Protein AF-A0AAD6F318-F1 (afdb_monomer)

Foldseek 3Di:
DDDPDPDDDDDDDDDDDDDDDDDDDDDDDDDDDDPPPDDPDPPPDPLAAEPVVVVVLVVQQVDDPPPDPVVQQQRWQKWKWDQDPVSNYIDTDPPLTDGPNCDPPPDVDPVVSNVVSDDPPGKMWMWGFDWDDDPVDIDTDIDIDID

Radius of gyration: 21.7 Å; Cα contacts (8 Å, |Δi|>4): 151; chains: 1; bounding box: 44×59×43 Å

pLDDT: mean 70.36, std 22.61, range [25.66, 92.25]

Secondary structure (DSSP, 8-state):
------PPP--------PPPP---------------------S-----EEPHHHHHHHHHHHS---S-HHHHHTSEEEEEEEE-TTSSEEEEEEEEEEESTTBTTTBS-HHHHHHHHS-TTS--EEEEEEEEE-SS-EEEEEEEEE-

Mean predicted aligned error: 15.34 Å

Structure (mmCIF, N/CA/C/O backbone):
data_AF-A0AAD6F318-F1
#
_entry.id   AF-A0AAD6F318-F1
#
loop_
_atom_site.group_PDB
_atom_site.id
_atom_site.type_symbol
_atom_site.label_atom_id
_atom_site.label_alt_id
_atom_site.label_comp_id
_atom_site.label_asym_id
_atom_site.label_entity_id
_atom_site.label_seq_id
_atom_site.pdbx_PDB_ins_code
_atom_site.Cartn_x
_atom_site.Cartn_y
_atom_site.Cartn_z
_atom_site.occupancy
_atom_site.B_iso_or_equiv
_atom_site.auth_seq_id
_atom_site.auth_comp_id
_atom_site.auth_asym_id
_atom_site.auth_atom_id
_atom_site.pdbx_PDB_model_num
ATOM 1 N N . MET A 1 1 ? -4.808 10.543 -10.021 1.00 33.78 1 MET A N 1
ATOM 2 C CA . MET A 1 1 ? -4.736 9.080 -9.819 1.00 33.78 1 MET A CA 1
ATOM 3 C C . MET A 1 1 ? -5.337 8.398 -11.034 1.00 33.78 1 MET A C 1
ATOM 5 O O . MET A 1 1 ? -6.471 8.712 -11.378 1.00 33.78 1 MET A O 1
ATOM 9 N N . LYS A 1 2 ? -4.576 7.542 -11.722 1.00 25.66 2 LYS A N 1
ATOM 10 C CA . LYS A 1 2 ? -5.062 6.789 -12.883 1.00 25.66 2 LYS A CA 1
ATOM 11 C C . LYS A 1 2 ? -5.666 5.488 -12.356 1.00 25.66 2 LYS A C 1
ATOM 13 O O . LYS A 1 2 ? -4.952 4.645 -11.832 1.00 25.66 2 LYS A O 1
ATOM 18 N N . TRP A 1 3 ? -6.986 5.386 -12.414 1.00 28.19 3 TRP A N 1
ATOM 19 C CA . TRP A 1 3 ? -7.721 4.187 -12.030 1.00 28.19 3 TRP A CA 1
ATOM 20 C C . TRP A 1 3 ? -7.566 3.172 -13.161 1.00 28.19 3 TRP A C 1
ATOM 22 O O . TRP A 1 3 ? -8.153 3.352 -14.226 1.00 28.19 3 TRP A O 1
ATOM 32 N N . ILE A 1 4 ? -6.747 2.138 -12.971 1.00 35.62 4 ILE A N 1
ATOM 33 C CA . ILE A 1 4 ? -6.698 1.020 -13.917 1.00 35.62 4 ILE A CA 1
ATOM 34 C C . ILE A 1 4 ? -7.811 0.063 -13.505 1.00 35.62 4 ILE A C 1
ATOM 36 O O . ILE A 1 4 ? -7.662 -0.758 -12.607 1.00 35.62 4 ILE A O 1
ATOM 40 N N . ARG A 1 5 ? -8.974 0.234 -14.133 1.00 35.16 5 ARG A N 1
ATOM 41 C CA . ARG A 1 5 ? -10.095 -0.695 -14.032 1.00 35.16 5 ARG A CA 1
ATOM 42 C C . ARG A 1 5 ? -9.899 -1.748 -15.120 1.00 35.16 5 ARG A C 1
ATOM 44 O O . ARG A 1 5 ? -10.095 -1.439 -16.291 1.00 35.16 5 ARG A O 1
ATOM 51 N N . PHE A 1 6 ? -9.535 -2.978 -14.762 1.00 34.78 6 PHE A N 1
ATOM 52 C CA . PHE A 1 6 ? -9.721 -4.117 -15.666 1.00 34.78 6 PHE A CA 1
ATOM 53 C C . PHE A 1 6 ? -11.214 -4.458 -15.689 1.00 34.78 6 PHE A C 1
ATOM 55 O O . PHE A 1 6 ? -11.694 -5.330 -14.974 1.00 34.78 6 PHE A O 1
ATOM 62 N N . SER A 1 7 ? -11.985 -3.689 -16.456 1.00 43.50 7 SER A N 1
ATOM 63 C CA . SER A 1 7 ? -13.355 -4.048 -16.812 1.00 43.50 7 SER A CA 1
ATOM 64 C C . SER A 1 7 ? -13.318 -4.835 -18.113 1.00 43.50 7 SER A C 1
ATOM 66 O O . SER A 1 7 ? -12.874 -4.308 -19.133 1.00 43.50 7 SER A O 1
ATOM 68 N N . GLY A 1 8 ? -13.795 -6.080 -18.075 1.00 39.69 8 GLY A N 1
ATOM 69 C CA . GLY A 1 8 ? -14.110 -6.846 -19.275 1.00 39.69 8 GLY A CA 1
ATOM 70 C C . GLY A 1 8 ? -14.971 -6.034 -20.250 1.00 39.69 8 GLY A C 1
ATOM 71 O O . GLY A 1 8 ? -15.820 -5.237 -19.847 1.00 39.69 8 GLY A O 1
ATOM 72 N N . CYS A 1 9 ? -14.695 -6.215 -21.540 1.00 34.72 9 CYS A N 1
ATOM 73 C CA . CYS A 1 9 ? -15.376 -5.571 -22.657 1.00 34.72 9 CYS A CA 1
ATOM 74 C C . CYS A 1 9 ? -16.860 -5.943 -22.724 1.00 34.72 9 CYS A C 1
ATOM 76 O O . CYS A 1 9 ? -17.159 -7.127 -22.796 1.00 34.72 9 CYS A O 1
ATOM 78 N N . TRP A 1 10 ? -17.741 -4.946 -22.859 1.00 33.75 10 TRP A N 1
ATOM 79 C CA . TRP A 1 10 ? -18.949 -5.005 -23.699 1.00 33.75 10 TRP A CA 1
ATOM 80 C C . TRP A 1 10 ? -19.240 -3.593 -24.254 1.00 33.75 10 TRP A C 1
ATOM 82 O O . TRP A 1 10 ? -19.205 -2.634 -23.480 1.00 33.75 10 TRP A O 1
ATOM 92 N N . PRO A 1 11 ? -19.503 -3.421 -25.565 1.00 37.41 11 PRO A N 1
ATOM 93 C CA . PRO A 1 11 ? -19.739 -2.113 -26.177 1.00 37.41 11 PRO A CA 1
ATOM 94 C C . PRO A 1 11 ? -21.235 -1.787 -26.243 1.00 37.41 11 PRO A C 1
ATOM 96 O O . PRO A 1 11 ? -22.032 -2.691 -26.480 1.00 37.41 11 PRO A O 1
ATOM 99 N N . ARG A 1 12 ? -21.611 -0.500 -26.163 1.00 36.25 12 ARG A N 1
ATOM 100 C CA . ARG A 1 12 ? -22.805 0.043 -26.845 1.00 36.25 12 ARG A CA 1
ATOM 101 C C . ARG A 1 12 ? -22.651 1.533 -27.208 1.00 36.25 12 ARG A C 1
ATOM 103 O O . ARG A 1 12 ? -21.829 2.212 -26.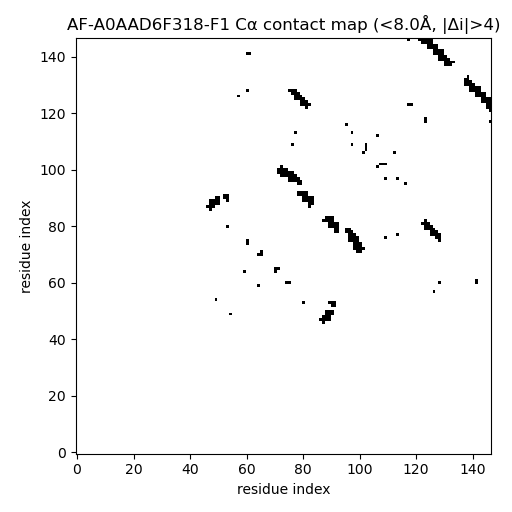598 1.00 36.25 12 ARG A O 1
ATOM 110 N N . PRO A 1 13 ? -23.375 1.997 -28.246 1.00 35.75 13 PRO A N 1
ATOM 111 C CA . PRO A 1 13 ? -22.901 3.007 -29.188 1.00 35.75 13 PRO A CA 1
ATOM 112 C C . PRO A 1 13 ? -23.610 4.364 -29.073 1.00 35.75 13 PRO A C 1
ATOM 114 O O . PRO A 1 13 ? -24.750 4.436 -28.627 1.00 35.75 13 PRO A O 1
ATOM 117 N N . GLY A 1 14 ? -22.952 5.390 -29.622 1.00 45.62 14 GLY A N 1
ATOM 118 C CA . GLY A 1 14 ? -23.589 6.616 -30.103 1.00 45.62 14 GLY A CA 1
ATOM 119 C C . GLY A 1 14 ? -23.707 7.732 -29.073 1.00 45.62 14 GLY A C 1
ATOM 120 O O . GLY A 1 14 ? -24.697 7.798 -28.364 1.00 45.62 14 GLY A O 1
ATOM 121 N N . ASP A 1 15 ? -22.749 8.660 -29.074 1.00 35.03 15 ASP A N 1
ATOM 122 C CA . ASP A 1 15 ? -23.136 10.064 -29.209 1.00 35.03 15 ASP A CA 1
ATOM 123 C C . ASP A 1 15 ? -21.978 10.930 -29.721 1.00 35.03 15 ASP A C 1
ATOM 125 O O . ASP A 1 15 ? -20.832 10.836 -29.277 1.00 35.03 15 ASP A O 1
ATOM 129 N N . THR A 1 16 ? -22.306 11.754 -30.705 1.00 47.66 16 THR A N 1
ATOM 130 C CA . THR A 1 16 ? -21.422 12.627 -31.477 1.00 47.66 16 THR A CA 1
ATOM 131 C C . THR A 1 16 ? -21.847 14.062 -31.214 1.00 47.66 16 THR A C 1
ATOM 133 O O . THR A 1 16 ? -22.863 14.490 -31.750 1.00 47.66 16 THR A O 1
ATOM 136 N N . SER A 1 17 ? -21.073 14.844 -30.457 1.00 35.59 17 SER A N 1
ATOM 137 C CA . SER A 1 17 ? -21.020 16.303 -30.651 1.00 35.59 17 SER A CA 1
ATOM 138 C C . SER A 1 17 ? -19.919 16.985 -29.834 1.00 35.59 17 SER A C 1
ATOM 140 O O . SER A 1 17 ? -19.625 16.645 -28.693 1.00 35.59 17 SER A O 1
ATOM 142 N N . HIS A 1 18 ? -19.278 17.945 -30.501 1.00 39.38 18 HIS A N 1
ATOM 143 C CA . HIS A 1 18 ? -18.132 18.742 -30.069 1.00 39.38 18 HIS A CA 1
ATOM 144 C C . HIS A 1 18 ? -18.474 19.753 -28.956 1.00 39.38 18 HIS A C 1
ATOM 146 O O . HIS A 1 18 ? -19.584 20.288 -28.935 1.00 39.38 18 HIS A O 1
ATOM 152 N N . PRO A 1 19 ? -17.500 20.138 -28.109 1.00 33.84 19 PRO A N 1
ATOM 153 C CA . PRO A 1 19 ? -17.687 21.190 -27.118 1.00 33.84 19 PRO A CA 1
ATOM 154 C C . PRO A 1 19 ? -17.530 22.583 -27.755 1.00 33.84 19 PRO A C 1
ATOM 156 O O . PRO A 1 19 ? -16.507 22.886 -28.370 1.00 33.84 19 PRO A O 1
ATOM 159 N N . ARG A 1 20 ? -18.518 23.470 -27.578 1.00 34.84 20 ARG A N 1
ATOM 160 C CA . ARG A 1 20 ? -18.335 24.913 -27.810 1.00 34.84 20 ARG A CA 1
ATOM 161 C C . ARG A 1 20 ? -17.795 25.571 -26.546 1.00 34.84 20 ARG A C 1
ATOM 163 O O . ARG A 1 20 ? -18.471 25.629 -25.524 1.00 34.84 20 ARG A O 1
ATOM 170 N N . CYS A 1 21 ? -16.593 26.122 -26.664 1.00 30.80 21 CYS A N 1
ATOM 171 C CA . CYS A 1 21 ? -16.070 27.149 -25.776 1.00 30.80 21 CYS A CA 1
ATOM 172 C C . CYS A 1 21 ? -16.968 28.394 -25.827 1.00 30.80 21 CYS A C 1
ATOM 174 O O . CYS A 1 21 ? -17.304 28.865 -26.913 1.00 30.80 21 CYS A O 1
ATOM 176 N N . PHE A 1 22 ? -17.276 28.978 -24.670 1.00 31.53 22 PHE A N 1
ATOM 177 C CA . PHE A 1 22 ? -17.663 30.385 -24.589 1.00 31.53 22 PHE A CA 1
ATOM 178 C C . PHE A 1 22 ? -16.913 31.057 -23.437 1.00 31.53 22 PHE A C 1
ATOM 180 O O . PHE A 1 22 ? -17.119 30.748 -22.266 1.00 31.53 22 PHE A O 1
ATOM 187 N N . LEU A 1 23 ? -16.007 31.965 -23.806 1.00 30.95 23 LEU A N 1
ATOM 188 C CA . LEU A 1 23 ? -15.385 32.947 -22.925 1.00 30.95 23 LEU A CA 1
ATOM 189 C C . LEU A 1 23 ? -16.395 34.064 -22.627 1.00 30.95 23 LEU A C 1
ATOM 191 O O . LEU A 1 23 ? -16.987 34.616 -23.556 1.00 30.95 23 LEU A O 1
ATOM 195 N N . ARG A 1 24 ? -16.465 34.522 -21.373 1.00 31.78 24 ARG A N 1
ATOM 196 C CA . ARG A 1 24 ? -16.704 35.946 -21.099 1.00 31.78 24 ARG A CA 1
ATOM 197 C C . ARG A 1 24 ? -15.971 36.405 -19.835 1.00 31.78 24 ARG A C 1
ATOM 199 O O . ARG A 1 24 ? -16.170 35.876 -18.749 1.00 31.78 24 ARG A O 1
ATOM 206 N N . ALA A 1 25 ? -15.098 37.387 -20.043 1.00 30.39 25 ALA A N 1
ATOM 207 C CA . ALA A 1 25 ? -14.479 38.284 -19.060 1.00 30.39 25 ALA A CA 1
ATOM 208 C C . ALA A 1 25 ? -15.552 39.265 -18.498 1.00 30.39 25 ALA A C 1
ATOM 210 O O . ALA A 1 25 ? -16.593 39.399 -19.132 1.00 30.39 25 ALA A O 1
ATOM 211 N N . GLN A 1 26 ? -15.431 40.010 -17.386 1.00 31.19 26 GLN A N 1
ATOM 212 C CA . GLN A 1 26 ? -14.294 40.497 -16.587 1.00 31.19 26 GLN A CA 1
ATOM 213 C C . GLN A 1 26 ? -14.796 41.039 -15.205 1.00 31.19 26 GLN A C 1
ATOM 215 O O . GLN A 1 26 ? -15.896 41.570 -15.134 1.00 31.19 26 GLN A O 1
ATOM 220 N N . ARG A 1 27 ? -13.948 40.867 -14.166 1.00 35.25 27 ARG A N 1
ATOM 221 C CA . ARG A 1 27 ? -13.616 41.607 -12.897 1.00 35.25 27 ARG A CA 1
ATOM 222 C C . ARG A 1 27 ? -14.271 42.977 -12.522 1.00 35.25 27 ARG A C 1
ATOM 224 O O . ARG A 1 27 ? -14.792 43.622 -13.418 1.00 35.25 27 ARG A O 1
ATOM 231 N N . PRO A 1 28 ? -13.998 43.577 -11.320 1.00 49.16 28 PRO A N 1
ATOM 232 C CA . PRO A 1 28 ? -13.648 43.059 -9.966 1.00 49.16 28 PRO A CA 1
ATOM 233 C C . PRO A 1 28 ? -14.352 43.808 -8.781 1.00 49.16 28 PRO A C 1
ATOM 235 O O . PRO A 1 28 ? -14.925 44.866 -8.989 1.00 49.16 28 PRO A O 1
ATOM 238 N N . HIS A 1 29 ? -14.246 43.310 -7.534 1.00 32.19 29 HIS A N 1
ATOM 239 C CA . HIS A 1 29 ? -13.804 44.052 -6.319 1.00 32.19 29 HIS A CA 1
ATOM 240 C C . HIS A 1 29 ? -13.912 43.174 -5.046 1.00 32.19 29 HIS A C 1
ATOM 242 O O . HIS A 1 29 ? -14.944 42.564 -4.780 1.00 32.19 29 HIS A O 1
ATOM 248 N N . SER A 1 30 ? -12.815 43.099 -4.285 1.00 38.62 30 SER A N 1
ATOM 249 C CA . SER A 1 30 ? -12.658 42.467 -2.953 1.00 38.62 3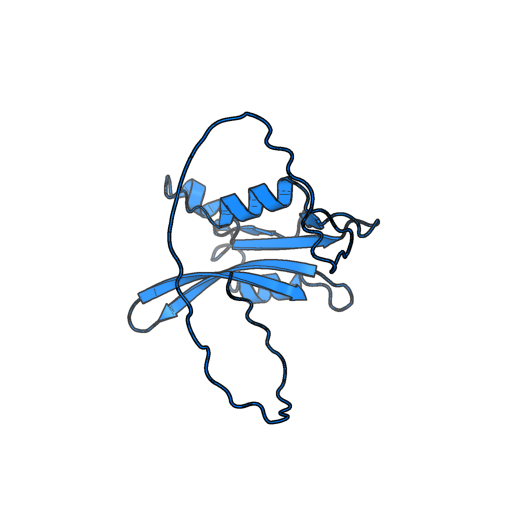0 SER A CA 1
ATOM 250 C C . SER A 1 30 ? -12.993 43.475 -1.826 1.00 38.62 30 SER A C 1
ATOM 252 O O . SER A 1 30 ? -13.261 44.628 -2.164 1.00 38.62 30 SER A O 1
ATOM 254 N N . PRO A 1 31 ? -12.815 43.184 -0.514 1.00 48.28 31 PRO A N 1
ATOM 255 C CA . PRO A 1 31 ? -12.649 41.911 0.208 1.00 48.28 31 PRO A CA 1
ATOM 256 C C . PRO A 1 31 ? -13.627 41.774 1.407 1.00 48.28 31 PRO A C 1
ATOM 258 O O . PRO A 1 31 ? -14.096 42.759 1.966 1.00 48.28 31 PRO A O 1
ATOM 261 N N . GLY A 1 32 ? -13.895 40.553 1.870 1.00 34.03 32 GLY A N 1
ATOM 262 C CA . GLY A 1 32 ? -14.705 40.347 3.074 1.00 34.03 32 GLY A CA 1
ATOM 263 C C . GLY A 1 32 ? -14.676 38.903 3.546 1.00 34.03 32 GLY A C 1
ATOM 264 O O . GLY A 1 32 ? -15.204 38.010 2.896 1.00 34.03 32 GLY A O 1
ATOM 265 N N . THR A 1 33 ? -13.985 38.701 4.653 1.00 43.72 33 THR A N 1
ATOM 266 C CA . THR A 1 33 ? -13.736 37.479 5.412 1.00 43.72 33 THR A CA 1
ATOM 267 C C . THR A 1 33 ? -15.002 36.659 5.685 1.00 43.72 33 THR A C 1
ATOM 269 O O . THR A 1 33 ? -15.832 37.109 6.455 1.00 43.72 33 THR A O 1
ATOM 272 N N . GLU A 1 34 ? -15.118 35.449 5.122 1.00 36.47 34 GLU A N 1
ATOM 273 C CA . GLU A 1 34 ? -15.685 34.257 5.786 1.00 36.47 34 GLU A CA 1
ATOM 274 C C . GLU A 1 34 ? -15.531 33.041 4.854 1.00 36.47 34 GLU A C 1
ATOM 276 O O . GLU A 1 34 ? -16.280 32.867 3.892 1.00 36.47 34 GLU A O 1
ATOM 281 N N . HIS A 1 35 ? -14.557 32.161 5.108 1.00 33.09 35 HIS A N 1
ATOM 282 C CA . HIS A 1 35 ? -14.515 30.854 4.444 1.00 33.09 35 HIS A CA 1
ATOM 283 C C . HIS A 1 35 ? -15.559 29.926 5.076 1.00 33.09 35 HIS A C 1
ATOM 285 O O . HIS A 1 35 ? -15.245 28.955 5.758 1.00 33.09 35 HIS A O 1
ATOM 291 N N . ARG A 1 36 ? -16.833 30.219 4.810 1.00 38.31 36 ARG A N 1
ATOM 292 C CA . ARG A 1 36 ? -17.941 29.287 4.994 1.00 38.31 36 ARG A CA 1
ATOM 293 C C . ARG A 1 36 ? -17.873 28.263 3.863 1.00 38.31 36 ARG A C 1
ATOM 295 O O . ARG A 1 36 ? -18.492 28.427 2.815 1.00 38.31 36 ARG A O 1
ATOM 302 N N . GLN A 1 37 ? -17.079 27.209 4.042 1.00 35.41 37 GLN A N 1
ATOM 303 C CA . GLN A 1 37 ? -17.079 26.068 3.123 1.00 35.41 37 GLN A CA 1
ATOM 304 C C . GLN A 1 37 ? -18.374 25.269 3.304 1.00 35.41 37 GLN A C 1
ATOM 306 O O . GLN A 1 37 ? -18.429 24.257 3.997 1.00 35.41 37 GLN A O 1
ATOM 311 N N . HIS A 1 38 ? -19.446 25.737 2.670 1.00 37.03 38 HIS A N 1
ATOM 312 C CA . HIS A 1 38 ? -20.644 24.940 2.472 1.00 37.03 38 HIS A CA 1
ATOM 313 C C . HIS A 1 38 ? -20.484 24.078 1.215 1.00 37.03 38 HIS A C 1
ATOM 315 O O . HIS A 1 38 ? -20.607 24.544 0.089 1.00 37.03 38 HIS A O 1
ATOM 321 N N . SER A 1 39 ? -20.220 22.793 1.463 1.00 48.81 39 SER A N 1
ATOM 322 C CA . SER A 1 39 ? -20.958 21.665 0.887 1.00 48.81 39 SER A CA 1
ATOM 323 C C . SER A 1 39 ? -21.235 21.715 -0.624 1.00 48.81 39 SER A C 1
ATOM 325 O O . SER A 1 39 ? -22.318 22.108 -1.060 1.00 48.81 39 SER A O 1
ATOM 327 N N . LEU A 1 40 ? -20.349 21.090 -1.400 1.00 44.78 40 LEU A N 1
ATOM 328 C CA . LEU A 1 40 ? -20.775 20.314 -2.565 1.00 44.78 40 LEU A CA 1
ATOM 329 C C . LEU A 1 40 ? -20.753 18.834 -2.166 1.00 44.78 40 LEU A C 1
ATOM 331 O O . LEU A 1 40 ? -19.714 18.176 -2.182 1.00 44.78 40 LEU A O 1
ATOM 335 N N . LYS A 1 41 ? -21.917 18.329 -1.733 1.00 48.66 41 LYS A N 1
ATOM 336 C CA . LYS A 1 41 ? -22.160 16.904 -1.478 1.00 48.66 41 LYS A CA 1
ATOM 337 C C . LYS A 1 41 ? -21.980 16.132 -2.785 1.00 48.66 41 LYS A C 1
ATOM 339 O O . LYS A 1 41 ? -22.883 16.100 -3.615 1.00 48.66 41 LYS A O 1
ATOM 344 N N . ILE A 1 42 ? -20.838 15.474 -2.950 1.00 54.00 42 ILE A N 1
ATOM 345 C CA . ILE A 1 42 ? -20.681 14.421 -3.955 1.00 54.00 42 ILE A CA 1
ATOM 346 C C . ILE A 1 42 ? -21.397 13.177 -3.410 1.00 54.00 42 ILE A C 1
ATOM 348 O O . ILE A 1 42 ? -20.892 12.486 -2.527 1.00 54.00 42 ILE A O 1
ATOM 352 N N . THR A 1 43 ? -22.604 12.890 -3.899 1.00 47.62 43 THR A N 1
ATOM 353 C CA . THR A 1 43 ? -23.386 11.703 -3.522 1.00 47.62 43 THR A CA 1
ATOM 354 C C . THR A 1 43 ? -22.915 10.454 -4.274 1.00 47.62 43 THR A C 1
ATOM 356 O O . THR A 1 43 ? -23.566 9.941 -5.175 1.00 47.62 43 THR A O 1
ATOM 359 N N . ARG A 1 44 ? -21.786 9.904 -3.819 1.00 54.47 44 ARG A N 1
ATOM 360 C CA . ARG A 1 44 ? -21.594 8.452 -3.649 1.00 54.47 44 ARG A CA 1
ATOM 361 C C . ARG A 1 44 ? -21.012 8.244 -2.255 1.00 54.47 44 ARG A C 1
ATOM 363 O O . ARG A 1 44 ? -19.833 7.961 -2.095 1.00 54.47 44 ARG A O 1
ATOM 370 N N . ALA A 1 45 ? -21.836 8.465 -1.235 1.00 50.00 45 ALA A N 1
ATOM 371 C CA . ALA A 1 45 ? -21.419 8.299 0.147 1.00 50.00 45 ALA A CA 1
ATOM 372 C C . ALA A 1 45 ? -21.548 6.823 0.546 1.00 50.00 45 ALA A C 1
ATOM 374 O O . ALA A 1 45 ? -22.496 6.435 1.222 1.00 50.00 45 ALA A O 1
ATOM 375 N N . SER A 1 46 ? -20.580 5.985 0.161 1.00 58.50 46 SER A N 1
ATOM 376 C CA . SER A 1 46 ? -20.198 4.928 1.098 1.00 58.50 46 SER A CA 1
ATOM 377 C C . SER A 1 46 ? -19.661 5.704 2.298 1.00 58.50 46 SER A C 1
ATOM 379 O O . SER A 1 46 ? -18.640 6.366 2.142 1.00 58.50 46 SER A O 1
ATOM 381 N N . GLY A 1 47 ? -20.397 5.784 3.409 1.00 72.69 47 GLY A N 1
ATOM 382 C CA . GLY A 1 47 ? -20.064 6.595 4.592 1.00 72.69 47 GLY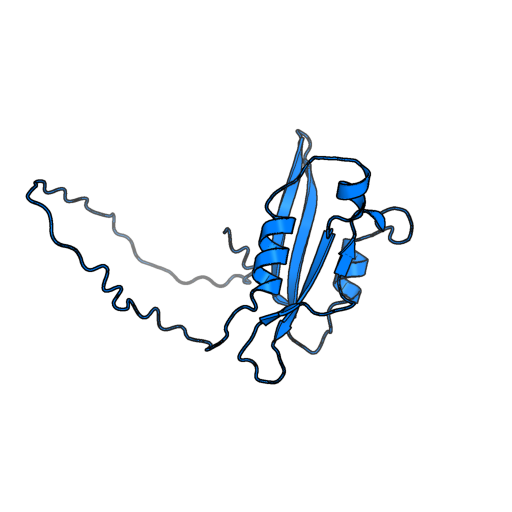 A CA 1
ATOM 383 C C . GLY A 1 47 ? -18.813 6.104 5.328 1.00 72.69 47 GLY A C 1
ATOM 384 O O . GLY A 1 47 ? -18.856 5.850 6.526 1.00 72.69 47 GLY A O 1
ATOM 385 N N . VAL A 1 48 ? -17.729 5.916 4.582 1.00 80.94 48 VAL A N 1
ATOM 386 C CA . VAL A 1 48 ? -16.478 5.294 4.969 1.00 80.94 48 VAL A CA 1
ATOM 387 C C . VAL A 1 48 ? -15.418 6.382 5.002 1.00 80.94 48 VAL A C 1
ATOM 389 O O . VAL A 1 48 ? -15.084 6.986 3.984 1.00 80.94 48 VAL A O 1
ATOM 392 N N . THR A 1 49 ? -14.909 6.652 6.191 1.00 87.50 49 THR A N 1
ATOM 393 C CA . THR A 1 49 ? -13.800 7.564 6.443 1.00 87.50 49 THR A CA 1
ATOM 394 C C . THR A 1 49 ? -12.478 6.812 6.296 1.00 87.50 49 THR A C 1
ATOM 396 O O . THR A 1 49 ? -12.388 5.621 6.573 1.00 87.50 49 THR A O 1
ATOM 399 N N . VAL A 1 50 ? -11.419 7.485 5.865 1.00 88.25 50 VAL A N 1
ATOM 400 C CA . VAL A 1 50 ? -10.074 6.897 5.857 1.00 88.25 50 VAL A CA 1
ATOM 401 C C . VAL A 1 50 ? -9.408 7.243 7.183 1.00 88.25 50 VAL A C 1
ATOM 403 O O . VAL A 1 50 ? -9.447 8.401 7.588 1.00 88.25 50 VAL A O 1
ATOM 406 N N . ASN A 1 51 ? -8.832 6.261 7.876 1.00 90.50 51 ASN A N 1
ATOM 407 C CA . ASN A 1 51 ? -8.052 6.534 9.079 1.00 90.50 51 ASN A CA 1
ATOM 408 C C . ASN A 1 51 ? -6.794 7.345 8.711 1.00 90.50 51 ASN A C 1
ATOM 410 O O . ASN A 1 51 ? -6.153 7.077 7.692 1.00 90.50 51 ASN A O 1
ATOM 414 N N . ASP A 1 52 ? -6.420 8.317 9.542 1.00 90.75 52 ASP A N 1
ATOM 415 C CA . ASP A 1 52 ? -5.227 9.146 9.350 1.00 90.75 52 ASP A CA 1
ATOM 416 C C . ASP A 1 52 ? -3.947 8.318 9.192 1.00 90.75 52 ASP A C 1
ATOM 418 O O . ASP A 1 52 ? -3.031 8.717 8.473 1.00 90.75 52 ASP A O 1
ATOM 422 N N . GLU A 1 53 ? -3.882 7.140 9.812 1.00 90.62 53 GLU A N 1
ATOM 423 C CA . GLU A 1 53 ? -2.764 6.216 9.645 1.00 90.62 53 GLU A CA 1
ATOM 424 C C . GLU A 1 53 ? -2.597 5.764 8.187 1.00 90.62 53 GLU A C 1
ATOM 426 O O . GLU A 1 53 ? -1.493 5.794 7.647 1.00 90.62 53 GLU A O 1
ATOM 431 N N . VAL A 1 54 ? -3.698 5.441 7.506 1.00 89.50 54 VAL A N 1
ATOM 432 C CA . VAL A 1 54 ? -3.692 5.055 6.088 1.00 89.50 54 VAL A CA 1
ATOM 433 C C . VAL A 1 54 ? -3.201 6.213 5.222 1.00 89.50 54 VAL A C 1
ATOM 435 O O . VAL A 1 54 ? -2.415 6.007 4.298 1.00 89.50 54 VAL A O 1
ATOM 438 N N . ILE A 1 55 ? -3.606 7.445 5.550 1.00 89.88 55 ILE A N 1
ATOM 439 C CA . ILE A 1 55 ? -3.152 8.660 4.856 1.00 89.88 55 ILE A CA 1
ATOM 440 C C . ILE A 1 55 ? -1.645 8.857 5.049 1.00 89.88 55 ILE A C 1
ATOM 442 O O . ILE A 1 55 ? -0.934 9.162 4.089 1.00 89.88 55 ILE A O 1
ATOM 446 N N . ARG A 1 56 ? -1.139 8.658 6.273 1.00 90.06 56 ARG A N 1
ATOM 447 C CA . ARG A 1 56 ? 0.298 8.725 6.575 1.00 90.06 56 ARG A CA 1
ATOM 448 C C . ARG A 1 56 ? 1.067 7.679 5.778 1.00 90.06 56 ARG A C 1
ATOM 450 O O . ARG A 1 56 ? 2.011 8.051 5.093 1.00 90.06 56 ARG A O 1
ATOM 457 N N . VAL A 1 57 ? 0.629 6.418 5.792 1.00 88.56 57 VAL A N 1
ATOM 458 C CA . VAL A 1 57 ? 1.260 5.329 5.028 1.00 88.56 57 VAL A CA 1
ATOM 459 C C . VAL A 1 57 ? 1.256 5.625 3.529 1.00 88.56 57 VAL A C 1
ATOM 461 O O . VAL A 1 57 ? 2.287 5.484 2.877 1.00 88.56 57 VAL A O 1
ATOM 464 N N . PHE A 1 58 ? 0.132 6.092 2.982 1.00 87.56 58 PHE A N 1
ATOM 465 C CA . PHE A 1 58 ? 0.038 6.466 1.572 1.00 87.56 58 PHE A CA 1
ATOM 466 C C . PHE A 1 58 ? 1.026 7.579 1.205 1.00 87.56 58 PHE A C 1
ATOM 468 O O . PHE A 1 58 ? 1.721 7.486 0.192 1.00 87.56 58 PHE A O 1
ATOM 475 N N . ASN A 1 59 ? 1.113 8.624 2.031 1.00 88.06 59 ASN A N 1
ATOM 476 C CA . ASN A 1 59 ? 2.044 9.723 1.802 1.00 88.06 59 ASN A CA 1
ATOM 477 C C . ASN A 1 59 ? 3.502 9.275 1.931 1.00 88.06 59 ASN A C 1
ATOM 479 O O . ASN A 1 59 ? 4.313 9.696 1.117 1.00 88.06 59 ASN A O 1
ATOM 483 N N . ASP A 1 60 ? 3.830 8.408 2.885 1.00 85.38 60 ASP A N 1
ATOM 484 C CA . ASP A 1 60 ? 5.195 7.908 3.079 1.00 85.38 60 ASP A CA 1
ATOM 485 C C . ASP A 1 60 ? 5.627 6.969 1.935 1.00 85.38 60 ASP A C 1
ATOM 487 O O . ASP A 1 60 ? 6.766 7.011 1.478 1.00 85.38 60 ASP A O 1
ATOM 491 N N . MET A 1 61 ? 4.698 6.180 1.378 1.00 85.88 61 MET A N 1
ATOM 492 C CA . MET A 1 61 ? 4.955 5.382 0.172 1.00 85.88 61 MET A CA 1
ATOM 493 C C . MET A 1 61 ? 5.123 6.254 -1.080 1.00 85.88 61 MET A C 1
ATOM 495 O O . MET A 1 61 ? 5.965 5.952 -1.931 1.00 85.88 61 MET A O 1
ATOM 499 N N . LYS A 1 62 ? 4.333 7.331 -1.195 1.00 81.69 62 LYS A N 1
ATOM 500 C CA . LYS A 1 62 ? 4.334 8.265 -2.335 1.00 81.69 62 LYS A CA 1
ATOM 501 C C . LYS A 1 62 ? 5.522 9.220 -2.332 1.00 81.69 62 LYS A C 1
ATOM 503 O O . LYS A 1 62 ? 6.074 9.509 -3.393 1.00 81.69 62 LYS A O 1
ATOM 508 N N . VAL A 1 63 ? 5.885 9.754 -1.173 1.00 74.56 63 VAL A N 1
ATOM 509 C CA . VAL A 1 63 ? 6.981 10.708 -1.013 1.00 74.56 63 VAL A CA 1
ATOM 510 C C . VAL A 1 63 ? 8.260 9.913 -0.800 1.00 74.56 63 VAL A C 1
ATOM 512 O O . VAL A 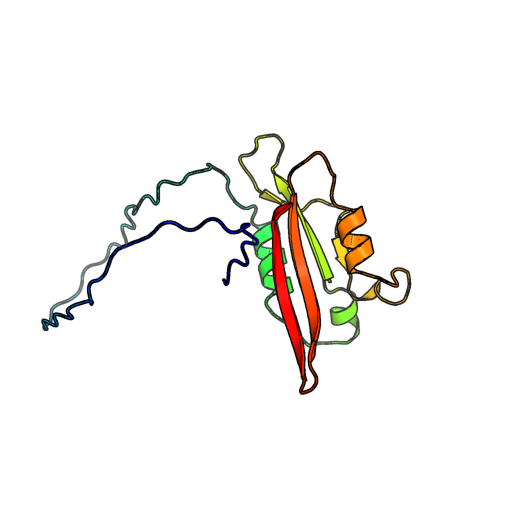1 63 ? 8.553 9.461 0.303 1.00 74.56 63 VAL A O 1
ATOM 515 N N . ARG A 1 64 ? 9.040 9.738 -1.871 1.00 66.38 64 ARG A N 1
ATOM 516 C CA . ARG A 1 64 ? 10.350 9.084 -1.784 1.00 66.38 64 ARG A CA 1
ATOM 517 C C . ARG A 1 64 ? 11.301 9.939 -0.934 1.00 66.38 64 ARG A C 1
ATOM 519 O O . ARG A 1 64 ? 11.842 10.925 -1.425 1.00 66.38 64 ARG A O 1
ATOM 526 N N . LYS A 1 65 ? 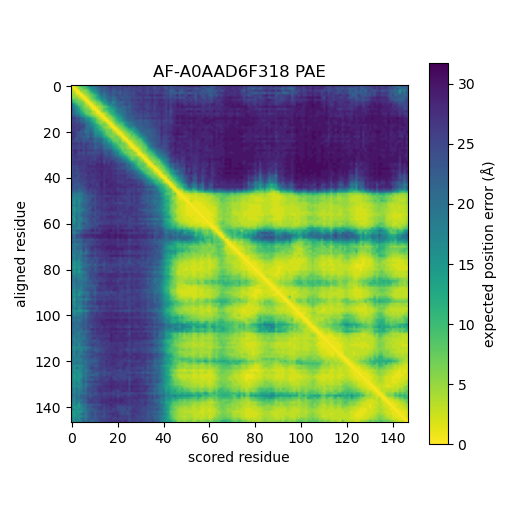11.521 9.559 0.329 1.00 63.09 65 LYS A N 1
ATOM 527 C CA . LYS A 1 65 ? 12.635 10.062 1.151 1.00 63.09 65 LYS A CA 1
ATOM 528 C C . LYS A 1 65 ? 13.883 9.24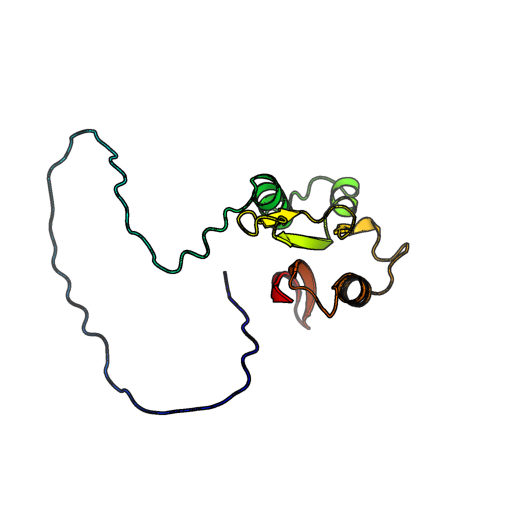2 0.833 1.00 63.09 65 LYS A C 1
ATOM 530 O O . LYS A 1 65 ? 14.090 8.162 1.373 1.00 63.09 65 LYS A O 1
ATOM 535 N N . SER A 1 66 ? 14.686 9.724 -0.105 1.00 53.41 66 SER A N 1
ATOM 536 C CA . SER A 1 66 ? 15.955 9.110 -0.501 1.00 53.41 66 SER A CA 1
ATOM 537 C C . SER A 1 66 ? 17.091 9.597 0.404 1.00 53.41 66 SER A C 1
ATOM 539 O O . SER A 1 66 ? 17.927 10.380 -0.043 1.00 53.41 66 SER A O 1
ATOM 541 N N . SER A 1 67 ? 17.089 9.204 1.680 1.00 53.44 67 SER A N 1
ATOM 542 C CA . SER A 1 67 ? 18.045 9.760 2.654 1.00 53.44 67 SER A CA 1
ATOM 543 C C . SER A 1 67 ? 19.113 8.767 3.128 1.00 53.44 67 SER A C 1
ATOM 545 O O . SER A 1 67 ? 20.213 9.201 3.454 1.00 53.44 67 SER A O 1
ATOM 547 N N . SER A 1 68 ? 18.867 7.449 3.110 1.00 68.31 68 SER A N 1
ATOM 548 C CA . SER A 1 68 ? 19.890 6.440 3.434 1.00 68.31 68 SER A CA 1
ATOM 549 C C . SER A 1 68 ? 19.504 5.025 2.964 1.00 68.31 68 SER A C 1
ATOM 551 O O . SER A 1 68 ? 18.323 4.721 2.794 1.00 68.31 68 SER A O 1
ATOM 553 N N . THR A 1 69 ? 20.485 4.131 2.773 1.00 70.56 69 THR A N 1
ATOM 554 C CA . THR A 1 69 ? 20.2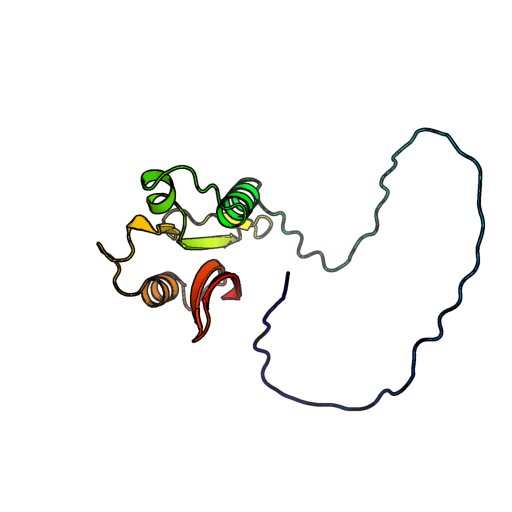57 2.712 2.411 1.00 70.56 69 THR A CA 1
ATOM 555 C C . THR A 1 69 ? 19.401 1.977 3.450 1.00 70.56 69 THR A C 1
ATOM 557 O O . THR A 1 69 ? 18.652 1.062 3.110 1.00 70.56 69 THR A O 1
ATOM 560 N N . GLU A 1 70 ? 19.475 2.390 4.716 1.00 73.69 70 GLU A N 1
ATOM 561 C CA . GLU A 1 70 ? 18.716 1.787 5.815 1.00 73.69 70 GLU A CA 1
ATOM 562 C C . GLU A 1 70 ? 17.233 2.175 5.767 1.00 73.69 70 GLU A C 1
ATOM 564 O O . GLU A 1 70 ? 16.362 1.339 6.014 1.00 73.69 70 GLU A O 1
ATOM 569 N N . ASP A 1 71 ? 16.935 3.414 5.367 1.00 76.00 71 ASP A N 1
ATOM 570 C CA . ASP A 1 71 ? 15.562 3.890 5.165 1.00 76.00 71 ASP A CA 1
ATOM 571 C C . ASP A 1 71 ? 14.889 3.199 3.972 1.00 76.00 71 ASP A C 1
ATOM 573 O O . ASP A 1 71 ? 13.694 2.903 4.012 1.00 76.00 71 ASP A O 1
ATOM 577 N N . VAL A 1 72 ? 15.657 2.881 2.922 1.00 75.75 72 VAL A N 1
ATOM 578 C CA . VAL A 1 72 ? 15.139 2.159 1.750 1.00 75.75 72 VAL A CA 1
ATOM 579 C C . VAL A 1 72 ? 14.670 0.758 2.137 1.00 75.75 72 VAL A C 1
ATOM 581 O O . VAL A 1 72 ? 13.602 0.340 1.698 1.00 75.75 72 VAL A O 1
ATOM 584 N N . LYS A 1 73 ? 15.411 0.050 2.999 1.00 78.69 73 LYS A N 1
ATOM 585 C CA . LYS A 1 73 ? 15.018 -1.289 3.471 1.00 78.69 73 LYS A CA 1
ATOM 586 C C . LYS A 1 73 ? 13.747 -1.259 4.324 1.00 78.69 73 LYS A C 1
ATOM 588 O O . LYS A 1 73 ? 12.913 -2.151 4.207 1.00 78.69 73 LYS A O 1
ATOM 593 N N . LYS A 1 74 ? 13.564 -0.208 5.132 1.00 81.44 74 LYS A N 1
ATOM 594 C CA . LYS A 1 74 ? 12.362 0.001 5.963 1.00 81.44 74 LYS A CA 1
ATOM 595 C C . LYS A 1 74 ? 11.146 0.479 5.167 1.00 81.44 74 LYS A C 1
ATOM 597 O O . LYS A 1 74 ? 10.048 0.579 5.717 1.00 81.44 74 LYS A O 1
ATOM 602 N N . ARG A 1 75 ? 11.312 0.787 3.878 1.00 83.25 75 ARG A N 1
ATOM 603 C CA . ARG A 1 75 ? 10.217 1.235 3.021 1.00 83.25 75 ARG A CA 1
ATOM 604 C C . ARG A 1 75 ? 9.227 0.097 2.798 1.00 83.25 75 ARG A C 1
ATOM 606 O O . ARG A 1 75 ? 9.608 -1.044 2.559 1.00 83.25 75 ARG A O 1
ATOM 613 N N . LYS A 1 76 ? 7.936 0.417 2.844 1.00 88.12 76 LYS A N 1
ATOM 614 C CA . LYS A 1 76 ? 6.865 -0.544 2.562 1.00 88.12 76 LYS A CA 1
ATOM 615 C C . LYS A 1 76 ? 6.794 -0.782 1.055 1.00 88.12 76 LYS A C 1
ATOM 617 O O . LYS A 1 76 ? 6.563 0.161 0.302 1.00 88.12 76 LYS A O 1
ATOM 622 N N . LYS A 1 77 ? 6.990 -2.029 0.623 1.00 89.19 77 LYS A N 1
ATOM 623 C CA . LYS A 1 77 ? 6.754 -2.464 -0.759 1.00 89.19 77 LYS A CA 1
ATOM 624 C C . LYS A 1 77 ? 5.267 -2.633 -1.018 1.00 89.19 77 LYS A C 1
ATOM 626 O O . LYS A 1 77 ? 4.759 -2.191 -2.045 1.00 89.19 77 LYS A O 1
ATOM 631 N N . ALA A 1 78 ? 4.584 -3.271 -0.078 1.00 90.19 78 ALA A N 1
ATOM 632 C CA . ALA A 1 78 ? 3.163 -3.527 -0.167 1.00 90.19 78 ALA A CA 1
ATOM 633 C C . ALA A 1 78 ? 2.505 -3.350 1.196 1.00 90.19 78 ALA A C 1
ATOM 635 O O . ALA A 1 78 ? 3.104 -3.651 2.228 1.00 90.19 78 ALA A O 1
ATOM 636 N N . VAL A 1 79 ? 1.267 -2.878 1.199 1.00 91.38 79 VAL A N 1
ATOM 637 C CA . VAL A 1 79 ? 0.453 -2.766 2.409 1.00 91.38 79 VAL A CA 1
ATOM 638 C C . VAL A 1 79 ? -0.997 -3.059 2.068 1.00 91.38 79 VAL A C 1
ATOM 640 O O . VAL A 1 79 ? -1.509 -2.592 1.047 1.00 91.38 79 VAL A O 1
ATOM 643 N N . LEU A 1 80 ? -1.643 -3.848 2.921 1.00 91.81 80 LEU A N 1
ATOM 644 C CA . LEU A 1 80 ? -3.069 -4.115 2.849 1.00 91.81 80 LEU A CA 1
ATOM 645 C C . LEU A 1 80 ? -3.828 -3.255 3.856 1.00 91.81 80 LEU A C 1
ATOM 647 O O . LEU A 1 80 ? -3.369 -2.963 4.958 1.00 91.81 80 LEU A O 1
ATOM 651 N N . PHE A 1 81 ? -5.019 -2.855 3.446 1.00 91.56 81 PHE A N 1
ATOM 652 C CA . PHE A 1 81 ? -5.988 -2.141 4.246 1.00 91.56 81 PHE A CA 1
ATOM 653 C C . PHE A 1 81 ? -7.280 -2.939 4.260 1.00 91.56 81 PHE A C 1
ATOM 655 O O . PHE A 1 81 ? -7.690 -3.536 3.255 1.00 91.56 81 PHE A O 1
ATOM 662 N N . CYS A 1 82 ? -7.955 -2.888 5.393 1.00 90.94 82 CYS A N 1
ATOM 663 C CA . CYS A 1 82 ? -9.269 -3.467 5.561 1.00 90.94 82 CYS A CA 1
ATOM 664 C C . CYS A 1 82 ? -10.275 -2.399 5.959 1.00 90.94 82 CYS A C 1
ATOM 666 O O . CYS A 1 82 ? -9.945 -1.289 6.390 1.00 90.94 82 CYS A O 1
ATOM 668 N N . LEU A 1 83 ? -11.540 -2.743 5.769 1.00 89.00 83 LEU A N 1
ATOM 669 C CA . LEU A 1 83 ? -12.608 -2.027 6.431 1.00 89.00 83 LEU A CA 1
ATOM 670 C C . LEU A 1 83 ? -12.643 -2.498 7.883 1.00 89.00 83 LEU A C 1
ATOM 672 O O . LEU A 1 83 ? -12.600 -3.695 8.151 1.00 89.00 83 LEU A O 1
ATOM 676 N N . SER A 1 84 ? -12.753 -1.548 8.804 1.00 86.94 84 SER A N 1
ATOM 677 C CA . SER A 1 84 ? -13.103 -1.828 10.195 1.00 86.94 84 SER A CA 1
ATOM 678 C C . SER A 1 84 ? -14.418 -2.619 10.258 1.00 86.94 84 SER A C 1
ATOM 680 O O . SER A 1 84 ? -15.216 -2.558 9.320 1.00 86.94 84 SER A O 1
ATOM 682 N N . GLU A 1 85 ? -14.673 -3.324 11.360 1.00 85.38 85 GLU A N 1
ATOM 683 C CA . GLU A 1 85 ? -15.893 -4.124 11.569 1.00 85.38 85 GLU A CA 1
ATOM 684 C C . GLU A 1 85 ? -17.176 -3.323 11.291 1.00 85.38 85 GLU A C 1
ATOM 686 O O . GLU A 1 85 ? -18.105 -3.812 10.648 1.00 85.38 85 GLU A O 1
ATOM 691 N N . ASP A 1 86 ? -17.177 -2.039 11.660 1.00 85.94 86 ASP A N 1
ATOM 692 C CA . ASP A 1 86 ? -18.284 -1.110 11.421 1.00 85.94 86 ASP A CA 1
ATOM 693 C C . ASP A 1 86 ? -18.478 -0.724 9.945 1.00 85.94 86 ASP A C 1
ATOM 695 O O . ASP A 1 86 ? -19.423 -0.009 9.606 1.00 85.94 86 ASP A O 1
ATOM 699 N N . LYS A 1 87 ? -17.539 -1.095 9.067 1.00 83.19 87 LYS A N 1
ATOM 700 C CA . LYS A 1 87 ? -17.434 -0.711 7.646 1.00 83.19 87 LYS A CA 1
ATOM 701 C C . LYS A 1 87 ? -17.456 0.797 7.392 1.00 83.19 87 LYS A C 1
ATOM 703 O O . LYS A 1 87 ? -17.628 1.232 6.261 1.00 83.19 87 LYS A O 1
ATOM 708 N N . LYS A 1 88 ? -17.250 1.602 8.435 1.00 87.31 88 LYS A N 1
ATOM 709 C CA . LYS A 1 88 ? -17.228 3.073 8.399 1.00 87.31 88 LYS A CA 1
ATOM 710 C C . LYS A 1 88 ? -15.825 3.642 8.300 1.00 87.31 88 LYS A C 1
ATOM 712 O O . LYS A 1 88 ? -15.687 4.846 8.116 1.00 87.31 88 LYS A O 1
ATOM 717 N N . LYS A 1 89 ? -14.787 2.826 8.481 1.00 88.38 89 LYS A N 1
ATOM 718 C CA . LYS A 1 89 ? -13.400 3.290 8.474 1.00 88.38 89 LYS A CA 1
ATOM 719 C C . LYS A 1 89 ? -12.507 2.337 7.695 1.00 88.38 89 LYS A C 1
ATOM 721 O O . LYS A 1 89 ? -12.628 1.131 7.873 1.00 88.38 89 LYS A O 1
ATOM 726 N N . ILE A 1 90 ? -11.616 2.877 6.871 1.00 90.69 90 ILE A N 1
ATOM 727 C CA . ILE A 1 90 ? -10.506 2.125 6.275 1.00 90.69 90 ILE A CA 1
ATOM 728 C C . ILE A 1 90 ? -9.325 2.228 7.231 1.00 90.69 90 ILE A C 1
ATOM 730 O O . ILE A 1 90 ? -8.911 3.337 7.572 1.00 90.69 90 ILE A O 1
ATOM 734 N N . ILE A 1 91 ? -8.810 1.083 7.658 1.00 91.50 91 ILE A N 1
ATOM 735 C CA . ILE A 1 91 ? -7.687 0.956 8.587 1.00 91.50 91 ILE A CA 1
ATOM 736 C C . ILE A 1 91 ? -6.569 0.132 7.939 1.00 91.50 91 ILE A C 1
ATOM 738 O O . ILE A 1 91 ? -6.807 -0.608 6.982 1.00 91.50 91 ILE A O 1
ATOM 742 N N . VAL A 1 92 ? -5.340 0.297 8.424 1.00 90.94 92 VAL A N 1
ATOM 743 C CA . VAL A 1 92 ? -4.208 -0.543 8.010 1.00 90.94 92 VAL A CA 1
ATOM 744 C C . VAL A 1 92 ? -4.416 -1.940 8.581 1.00 90.94 92 VAL A C 1
ATOM 746 O O . VAL A 1 92 ? -4.769 -2.070 9.749 1.00 90.94 92 VAL A O 1
ATOM 749 N N . GLU A 1 93 ? -4.212 -2.981 7.772 1.00 89.06 93 GLU A N 1
ATOM 750 C CA . GLU A 1 93 ? -4.194 -4.338 8.310 1.00 89.06 93 GLU A CA 1
ATOM 751 C C . GLU A 1 93 ? -2.794 -4.662 8.841 1.00 89.06 93 GLU A C 1
ATOM 753 O O . GLU A 1 93 ? -1.842 -4.869 8.081 1.00 89.06 93 GLU A O 1
ATOM 758 N N . GLU A 1 94 ? -2.672 -4.690 10.166 1.00 83.12 94 GLU A N 1
ATOM 759 C CA . GLU A 1 94 ? -1.440 -5.061 10.854 1.00 83.12 94 GLU A CA 1
ATOM 760 C C . GLU A 1 94 ? -1.025 -6.498 10.488 1.00 83.12 94 GLU A C 1
ATOM 762 O O . GLU A 1 94 ? -1.846 -7.412 10.413 1.00 83.12 94 GLU A O 1
ATOM 767 N N . GLY A 1 95 ? 0.263 -6.703 10.199 1.00 81.75 95 GLY A N 1
ATOM 768 C CA . GLY A 1 95 ? 0.816 -8.012 9.820 1.00 81.75 95 GLY A CA 1
ATOM 769 C C . GLY A 1 95 ? 0.701 -8.378 8.335 1.00 81.75 95 GLY A C 1
ATOM 770 O O . GLY A 1 95 ? 1.348 -9.327 7.901 1.00 81.75 95 GLY A O 1
ATOM 771 N N . LYS A 1 96 ? -0.041 -7.610 7.526 1.00 85.25 96 LYS A N 1
ATOM 772 C CA . LYS A 1 96 ? -0.153 -7.812 6.068 1.00 85.25 96 LYS A CA 1
ATOM 773 C C . LYS A 1 96 ? 0.535 -6.704 5.273 1.00 85.25 96 LYS A C 1
ATOM 775 O O . LYS A 1 96 ? -0.039 -6.077 4.379 1.00 85.25 96 LYS A O 1
ATOM 780 N N . GLN A 1 97 ? 1.793 -6.464 5.617 1.00 88.44 97 GLN A N 1
ATOM 781 C CA . GLN A 1 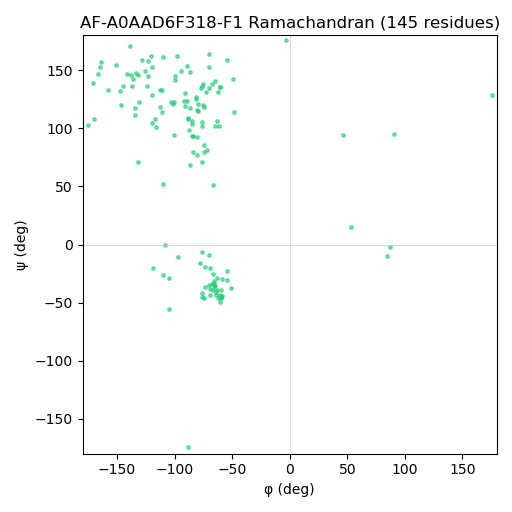97 ? 2.678 -5.540 4.918 1.00 88.44 97 GLN A CA 1
ATOM 782 C C . GLN A 1 97 ? 3.961 -6.261 4.511 1.00 88.44 97 GLN A C 1
ATOM 784 O O . GLN A 1 97 ? 4.404 -7.176 5.197 1.00 88.44 97 GLN A O 1
ATOM 789 N N . ILE A 1 98 ? 4.554 -5.830 3.405 1.00 88.50 98 ILE A N 1
ATOM 790 C CA . ILE A 1 98 ? 5.817 -6.359 2.885 1.00 88.50 98 ILE A CA 1
ATOM 791 C C . ILE A 1 98 ? 6.800 -5.198 2.847 1.00 88.50 98 ILE A C 1
ATOM 793 O O . ILE A 1 98 ? 6.467 -4.140 2.297 1.00 88.50 98 ILE A O 1
ATOM 797 N N . LEU A 1 99 ? 7.992 -5.365 3.419 1.00 89.06 99 LEU A N 1
ATOM 798 C CA . LEU A 1 99 ? 9.046 -4.358 3.345 1.00 89.06 99 LEU A CA 1
ATOM 799 C C . LEU A 1 99 ? 9.913 -4.588 2.109 1.00 89.06 99 LEU A C 1
ATOM 801 O O . LEU A 1 99 ? 10.030 -5.696 1.598 1.00 89.06 99 LEU A O 1
ATOM 805 N N . VAL A 1 100 ? 10.529 -3.519 1.611 1.00 85.75 100 VAL A N 1
ATOM 806 C CA . VAL A 1 100 ? 11.483 -3.602 0.500 1.00 85.75 100 VAL A CA 1
ATOM 807 C C . VAL A 1 100 ? 12.730 -4.380 0.920 1.00 85.75 100 VAL A C 1
ATOM 809 O O . VAL A 1 100 ? 13.293 -5.089 0.096 1.00 85.75 100 VAL A O 1
ATOM 812 N N . GLY A 1 101 ? 13.140 -4.277 2.189 1.00 84.12 101 GLY A N 1
ATOM 813 C CA . GLY A 1 101 ? 14.277 -5.019 2.732 1.00 84.12 101 GLY A CA 1
ATOM 814 C C . GLY A 1 101 ? 14.093 -6.537 2.734 1.00 84.12 101 GLY A C 1
ATOM 815 O O . GLY A 1 101 ? 15.081 -7.242 2.583 1.00 84.12 101 GLY A O 1
ATOM 816 N N . ASP A 1 102 ? 12.853 -7.027 2.829 1.00 84.00 102 ASP A N 1
ATOM 817 C CA . ASP A 1 102 ? 12.563 -8.469 2.835 1.00 84.00 102 ASP A CA 1
ATOM 818 C C . ASP A 1 102 ? 12.721 -9.099 1.437 1.00 84.00 102 ASP A C 1
ATOM 820 O O . ASP A 1 102 ? 12.863 -10.320 1.298 1.00 84.00 102 ASP A O 1
ATOM 824 N N . ILE A 1 103 ? 12.697 -8.263 0.390 1.00 81.69 103 ILE A N 1
ATOM 825 C CA . ILE A 1 103 ? 12.809 -8.676 -1.010 1.00 81.69 103 ILE A CA 1
ATOM 826 C C . ILE A 1 103 ? 14.258 -9.058 -1.300 1.00 81.69 103 ILE A C 1
ATOM 828 O O . ILE A 1 103 ? 15.156 -8.219 -1.237 1.00 81.69 103 ILE A O 1
ATOM 832 N N . GLY A 1 104 ? 14.473 -10.320 -1.663 1.00 74.31 104 GLY A N 1
ATOM 833 C CA . GLY A 1 104 ? 15.800 -10.879 -1.927 1.00 74.31 104 GLY A CA 1
ATOM 834 C C . GLY A 1 104 ? 16.527 -11.436 -0.698 1.00 74.31 104 GLY A C 1
ATOM 835 O O . GLY A 1 104 ? 17.614 -11.981 -0.863 1.00 74.31 104 GLY A O 1
ATOM 836 N N . GLU A 1 105 ? 15.947 -11.339 0.505 1.00 75.69 105 GLU A N 1
ATOM 837 C CA . GLU A 1 105 ? 16.441 -12.052 1.695 1.00 75.69 105 GLU A CA 1
ATOM 838 C C . GLU A 1 105 ? 15.539 -13.243 2.038 1.00 75.69 105 GLU A C 1
ATOM 840 O O . GLU A 1 105 ? 16.001 -14.379 2.088 1.00 75.69 105 GLU A O 1
ATOM 845 N N . SER A 1 106 ? 14.241 -12.993 2.230 1.00 76.31 106 SER A N 1
ATOM 846 C CA . SER A 1 106 ? 13.253 -14.029 2.575 1.00 76.31 106 SER A CA 1
ATOM 847 C C . SER A 1 106 ? 12.149 -14.184 1.530 1.00 76.31 106 SER A C 1
ATOM 849 O O . SER A 1 106 ? 11.493 -15.225 1.470 1.00 76.31 106 SER A O 1
ATOM 851 N N . VAL A 1 107 ? 11.942 -13.160 0.696 1.00 77.31 107 VAL A N 1
ATOM 852 C CA . VAL A 1 107 ? 10.901 -13.129 -0.331 1.00 77.31 107 VAL A CA 1
ATOM 853 C C . VAL A 1 107 ? 11.542 -12.968 -1.708 1.00 77.31 107 VAL A C 1
ATOM 855 O O . VAL A 1 107 ? 11.955 -11.870 -2.080 1.00 77.31 107 VAL A O 1
ATOM 858 N N . ASP A 1 108 ? 11.595 -14.058 -2.477 1.00 78.44 108 ASP A N 1
ATOM 859 C CA . ASP A 1 108 ? 12.062 -14.045 -3.873 1.00 78.44 108 ASP A CA 1
ATOM 860 C C . ASP A 1 108 ? 11.080 -13.319 -4.802 1.00 78.44 108 ASP A C 1
ATOM 862 O O . ASP A 1 108 ? 11.478 -12.506 -5.635 1.00 78.44 108 ASP A O 1
ATOM 866 N N . ASP A 1 109 ? 9.779 -13.587 -4.637 1.00 85.56 109 ASP A N 1
ATOM 867 C CA . ASP A 1 109 ? 8.713 -12.947 -5.410 1.00 85.56 109 ASP A CA 1
ATOM 868 C C . ASP A 1 109 ? 7.798 -12.100 -4.506 1.00 85.56 109 ASP A C 1
ATOM 870 O O . ASP A 1 109 ? 6.904 -12.637 -3.832 1.00 85.56 109 ASP A O 1
ATOM 874 N N . PRO A 1 110 ? 7.978 -10.764 -4.487 1.00 85.94 110 PRO A N 1
ATOM 875 C CA . PRO A 1 110 ? 7.161 -9.877 -3.668 1.00 85.94 110 PRO A CA 1
ATOM 876 C C . PRO A 1 110 ? 5.699 -9.857 -4.117 1.00 85.94 110 PRO A C 1
ATOM 878 O O . PRO A 1 110 ? 4.810 -9.685 -3.281 1.00 85.94 110 PRO A O 1
ATOM 881 N N . TYR A 1 111 ? 5.429 -10.046 -5.413 1.00 86.38 111 TYR A N 1
ATOM 882 C CA . TYR A 1 111 ? 4.065 -10.017 -5.929 1.00 86.38 111 TYR A CA 1
ATOM 883 C C . TYR A 1 111 ? 3.311 -11.295 -5.557 1.00 86.38 111 TYR A C 1
ATOM 885 O O . TYR A 1 111 ? 2.205 -11.223 -5.025 1.00 86.38 111 TYR A O 1
ATOM 893 N N . GLY A 1 112 ? 3.922 -12.465 -5.742 1.00 87.88 112 GLY A N 1
ATOM 894 C CA . GLY A 1 112 ? 3.356 -13.737 -5.303 1.00 87.88 112 GLY A CA 1
ATOM 895 C C . GLY A 1 112 ? 3.115 -13.785 -3.794 1.00 87.88 112 GLY A C 1
ATOM 896 O O . GLY A 1 112 ? 2.078 -14.283 -3.358 1.00 87.88 112 GLY A O 1
ATOM 897 N N . CYS A 1 113 ? 4.019 -13.219 -2.986 1.00 87.88 113 CYS A N 1
ATOM 898 C CA . CYS A 1 113 ? 3.801 -13.073 -1.545 1.00 87.88 113 CYS A CA 1
ATOM 899 C C . CYS A 1 113 ? 2.591 -12.173 -1.245 1.00 87.88 113 CYS A C 1
ATOM 901 O O . CYS A 1 113 ? 1.712 -12.553 -0.473 1.00 87.88 113 CYS A O 1
ATOM 903 N N . PHE A 1 114 ? 2.482 -11.030 -1.927 1.00 89.00 114 PHE A N 1
ATOM 904 C CA . PHE A 1 114 ? 1.345 -10.123 -1.782 1.00 89.00 114 PHE A CA 1
ATOM 905 C C . PHE A 1 114 ? 0.007 -10.790 -2.128 1.00 89.00 114 PHE A C 1
ATOM 907 O O . PHE A 1 114 ? -0.953 -10.664 -1.371 1.00 89.00 114 PHE A O 1
ATOM 914 N N . VAL A 1 115 ? -0.055 -11.553 -3.223 1.00 87.12 115 VAL A N 1
ATOM 915 C CA . VAL A 1 115 ? -1.272 -12.278 -3.625 1.00 87.12 115 VAL A CA 1
ATOM 916 C C . VAL A 1 115 ? -1.653 -13.352 -2.603 1.00 87.12 115 VAL A C 1
ATOM 918 O O . VAL A 1 115 ? -2.834 -13.532 -2.328 1.00 87.12 115 VAL A O 1
ATOM 921 N N . LYS A 1 116 ? -0.681 -14.025 -1.974 1.00 87.62 116 LYS A N 1
ATOM 922 C CA . LYS A 1 116 ? -0.951 -15.007 -0.905 1.00 87.62 116 LYS A CA 1
ATOM 923 C C . LYS A 1 116 ? -1.526 -14.377 0.369 1.00 87.62 116 LYS A C 1
ATOM 925 O O . LYS A 1 116 ? -2.213 -15.064 1.118 1.00 87.62 116 LYS A O 1
ATOM 930 N N . LEU A 1 117 ? -1.259 -13.093 0.624 1.00 86.19 117 LEU A N 1
ATOM 931 C CA . LEU A 1 117 ? -1.818 -12.358 1.768 1.00 86.19 117 LEU A CA 1
ATOM 932 C C . LEU A 1 117 ? -3.276 -11.921 1.544 1.00 86.19 117 LEU A C 1
ATOM 934 O O . LEU A 1 117 ? -3.962 -11.557 2.508 1.00 86.19 117 LEU A O 1
ATOM 938 N N . LEU A 1 118 ? -3.750 -11.941 0.294 1.00 86.25 118 LEU A N 1
ATOM 939 C CA . LEU A 1 118 ? -5.108 -11.549 -0.063 1.00 86.25 118 LEU A CA 1
ATOM 940 C C . LEU A 1 118 ? -6.102 -12.685 0.247 1.00 86.25 118 LEU A C 1
ATOM 942 O O . LEU A 1 118 ? -5.970 -13.787 -0.288 1.00 86.25 118 LEU A O 1
ATOM 946 N N . PRO A 1 119 ? -7.115 -12.448 1.101 1.00 86.19 119 PRO A N 1
ATOM 947 C CA . PRO A 1 119 ? -8.124 -13.453 1.406 1.00 86.19 119 PRO A CA 1
ATOM 948 C C . PRO A 1 119 ? -9.070 -13.646 0.207 1.00 86.19 119 PRO A C 1
ATOM 950 O O . PRO A 1 119 ? -9.612 -12.666 -0.291 1.00 86.19 119 PRO A O 1
ATOM 953 N N . PRO A 1 120 ? -9.354 -14.878 -0.247 1.00 83.00 120 PRO A N 1
ATOM 954 C CA . PRO A 1 120 ? -10.197 -15.107 -1.428 1.00 83.00 120 PRO A CA 1
ATOM 955 C C . PRO A 1 120 ? -11.678 -14.754 -1.215 1.00 83.00 120 PRO A C 1
ATOM 957 O O . PRO A 1 120 ? -12.402 -14.547 -2.183 1.00 83.00 120 PRO A O 1
ATOM 960 N N . ASN A 1 121 ? -12.128 -14.695 0.041 1.00 85.44 121 ASN A N 1
ATOM 961 C CA . ASN A 1 121 ? -13.540 -14.535 0.404 1.00 85.44 121 ASN A CA 1
ATOM 962 C C . ASN A 1 121 ? -13.877 -13.155 0.986 1.00 85.44 121 ASN A C 1
ATOM 964 O O . ASN A 1 121 ? -15.022 -12.936 1.375 1.00 85.44 121 ASN A O 1
ATOM 968 N N . ASP A 1 122 ? -12.901 -12.253 1.109 1.00 84.12 122 ASP A N 1
ATOM 969 C CA . ASP A 1 122 ? -13.112 -10.949 1.735 1.00 84.12 122 ASP A CA 1
ATOM 970 C C . ASP A 1 122 ? -12.448 -9.840 0.922 1.00 84.12 122 ASP A C 1
ATOM 972 O O . ASP A 1 122 ? -11.355 -10.014 0.381 1.00 84.12 122 ASP A O 1
ATOM 976 N N . CYS A 1 123 ? -13.113 -8.691 0.855 1.00 86.25 123 CYS A N 1
ATOM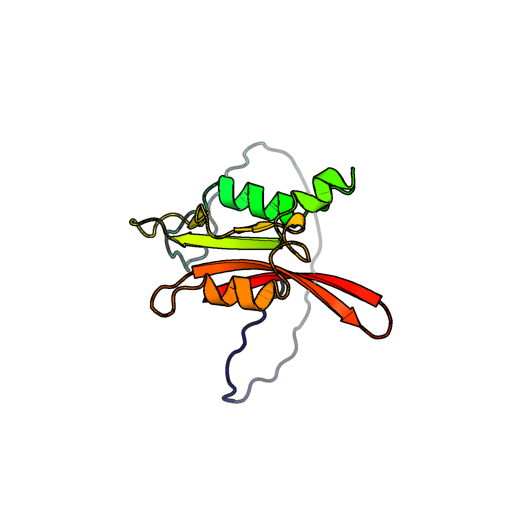 977 C CA . CYS A 1 123 ? -12.609 -7.569 0.086 1.00 86.25 123 CYS A CA 1
ATOM 978 C C . CYS A 1 123 ? -11.475 -6.874 0.839 1.00 86.25 123 CYS A C 1
ATOM 980 O O . CYS A 1 123 ? -11.552 -6.612 2.050 1.00 86.25 123 CYS A O 1
ATOM 982 N N . ARG A 1 124 ? -10.415 -6.529 0.110 1.00 90.75 124 ARG A N 1
ATOM 983 C CA . ARG A 1 124 ? -9.260 -5.814 0.656 1.00 90.75 124 ARG A CA 1
ATOM 984 C C . ARG A 1 124 ? -8.802 -4.727 -0.300 1.00 90.75 124 ARG A C 1
ATOM 986 O O . ARG A 1 124 ? -8.851 -4.854 -1.521 1.00 90.75 124 ARG A O 1
ATOM 993 N N . TYR A 1 125 ? -8.320 -3.641 0.284 1.00 90.56 125 TYR A N 1
ATOM 994 C CA . TYR A 1 125 ? -7.623 -2.608 -0.465 1.00 90.56 125 TYR A CA 1
ATOM 995 C C . TYR A 1 125 ? -6.129 -2.819 -0.280 1.00 90.56 125 TYR A C 1
ATOM 997 O O . TYR A 1 125 ? -5.679 -3.147 0.811 1.00 90.56 125 TYR A O 1
ATOM 1005 N N . GLY A 1 126 ? -5.350 -2.614 -1.329 1.00 91.75 126 GLY A N 1
ATOM 1006 C CA . GLY A 1 126 ? -3.905 -2.749 -1.273 1.00 91.75 126 GLY A CA 1
ATOM 1007 C C . GLY A 1 126 ? -3.207 -1.586 -1.944 1.00 91.75 126 GLY A C 1
ATOM 1008 O O . GLY A 1 126 ? -3.692 -1.038 -2.931 1.00 91.75 126 GLY A O 1
ATOM 1009 N N . LEU A 1 127 ? -2.043 -1.224 -1.426 1.00 92.25 127 LEU A N 1
ATOM 1010 C CA . LEU A 1 127 ? -1.067 -0.425 -2.153 1.00 92.25 127 LEU A CA 1
ATOM 1011 C C . LEU A 1 127 ? 0.150 -1.286 -2.425 1.00 92.25 127 LEU A C 1
ATOM 1013 O O . LEU A 1 127 ? 0.673 -1.929 -1.517 1.00 92.25 127 LEU A O 1
ATOM 1017 N N . TYR A 1 128 ? 0.607 -1.248 -3.666 1.00 91.12 128 TYR A N 1
ATOM 1018 C CA . TYR A 1 128 ? 1.777 -1.970 -4.125 1.00 91.12 128 TYR A CA 1
ATOM 1019 C C . TYR A 1 128 ? 2.694 -1.016 -4.892 1.00 91.12 128 TYR A C 1
ATOM 1021 O O . TYR A 1 128 ? 2.270 -0.388 -5.862 1.00 91.12 128 TYR A O 1
ATOM 1029 N N . ASP A 1 129 ? 3.944 -0.881 -4.450 1.00 90.00 129 ASP A N 1
ATOM 1030 C CA . ASP A 1 129 ? 4.986 -0.147 -5.173 1.00 90.00 129 ASP A CA 1
ATOM 1031 C C . ASP A 1 129 ? 5.547 -1.059 -6.273 1.00 90.00 129 ASP A C 1
ATOM 1033 O O . ASP A 1 129 ? 6.427 -1.894 -6.037 1.00 90.00 129 ASP A O 1
ATOM 1037 N N . ALA A 1 130 ? 4.976 -0.955 -7.473 1.00 88.94 130 ALA A N 1
ATOM 1038 C CA . ALA A 1 130 ? 5.359 -1.762 -8.617 1.00 88.94 130 ALA A CA 1
ATOM 1039 C C . ALA A 1 130 ? 6.619 -1.188 -9.259 1.00 88.94 130 ALA A C 1
ATOM 1041 O O . ALA A 1 130 ? 6.603 -0.101 -9.832 1.00 88.94 130 ALA A O 1
ATOM 1042 N N . THR A 1 131 ? 7.696 -1.964 -9.227 1.00 86.81 131 THR A N 1
ATOM 1043 C CA . THR A 1 131 ? 8.920 -1.656 -9.963 1.00 86.81 131 THR A CA 1
ATOM 1044 C C . THR A 1 131 ? 8.950 -2.513 -11.217 1.00 86.81 131 THR A C 1
ATOM 1046 O O . THR A 1 131 ? 8.918 -3.737 -11.116 1.00 86.81 131 THR A O 1
ATOM 1049 N N . TYR A 1 132 ? 9.009 -1.888 -12.387 1.00 85.56 132 TYR A N 1
ATOM 1050 C CA . TYR A 1 132 ? 9.105 -2.586 -13.665 1.00 85.56 132 TYR A CA 1
ATOM 1051 C C . TYR A 1 132 ? 10.215 -1.983 -14.517 1.00 85.56 132 TYR A C 1
ATOM 1053 O O . TYR A 1 132 ? 10.486 -0.780 -14.485 1.00 85.56 132 TYR A O 1
ATOM 1061 N N . GLU A 1 133 ? 10.873 -2.839 -15.285 1.00 86.62 133 GLU A N 1
ATOM 1062 C CA . GLU A 1 133 ? 11.946 -2.440 -16.182 1.00 86.62 133 GLU A CA 1
ATOM 1063 C C . GLU A 1 133 ? 11.416 -2.423 -17.610 1.00 86.62 133 GLU A C 1
ATOM 1065 O O . GLU A 1 133 ? 10.871 -3.399 -18.122 1.00 86.62 133 GLU A O 1
ATOM 1070 N N . THR A 1 134 ? 11.535 -1.264 -18.245 1.00 89.19 134 THR A N 1
ATOM 1071 C CA . THR A 1 134 ? 11.345 -1.120 -19.685 1.00 89.19 134 THR A CA 1
ATOM 1072 C C . THR A 1 134 ? 12.712 -1.124 -20.354 1.00 89.19 134 THR A C 1
ATOM 1074 O O . THR A 1 134 ? 13.720 -0.855 -19.703 1.00 89.19 134 THR A O 1
ATOM 1077 N N . LYS A 1 135 ? 12.754 -1.368 -21.668 1.00 87.81 135 LYS A N 1
ATOM 1078 C CA . LYS A 1 135 ? 14.006 -1.363 -22.447 1.00 87.81 135 LYS A CA 1
ATOM 1079 C C . LYS A 1 135 ? 14.818 -0.068 -22.301 1.00 87.81 135 LYS A C 1
ATOM 1081 O O . LYS A 1 135 ? 16.015 -0.077 -22.544 1.00 87.81 135 LYS A O 1
ATOM 1086 N N . GLU A 1 136 ? 14.167 1.027 -21.920 1.00 84.44 136 GLU A N 1
ATOM 1087 C CA . GLU A 1 136 ? 14.777 2.353 -21.820 1.00 84.44 136 GLU A CA 1
ATOM 1088 C C . GLU A 1 136 ? 15.038 2.790 -20.376 1.00 84.44 136 GLU A C 1
ATOM 1090 O O . GLU A 1 136 ? 15.923 3.600 -20.123 1.00 84.44 136 GLU A O 1
ATOM 1095 N N . SER A 1 137 ? 14.245 2.313 -19.414 1.00 86.50 137 SER A N 1
ATOM 1096 C CA . SER A 1 137 ? 14.341 2.777 -18.028 1.00 86.50 137 SER A CA 1
ATOM 1097 C C . SER A 1 137 ? 13.625 1.863 -17.044 1.00 86.50 137 SER A C 1
ATOM 1099 O O . SER A 1 137 ? 12.612 1.228 -17.358 1.00 86.50 137 SER A O 1
ATOM 1101 N N . LYS A 1 138 ? 14.121 1.875 -15.809 1.00 86.19 138 LYS A N 1
ATOM 1102 C CA . LYS A 1 138 ? 13.425 1.341 -14.644 1.00 86.19 138 LYS A CA 1
ATOM 1103 C C . LYS A 1 138 ? 12.429 2.375 -14.139 1.00 86.19 138 LYS A C 1
ATOM 1105 O O . LYS A 1 138 ? 12.796 3.522 -13.883 1.00 86.19 138 LYS A O 1
ATOM 1110 N N . LYS A 1 139 ? 11.170 1.970 -14.015 1.00 87.31 139 LYS A N 1
ATOM 1111 C CA . LYS A 1 139 ? 10.090 2.804 -13.495 1.00 87.31 139 LYS A CA 1
ATOM 1112 C C . LYS A 1 139 ? 9.496 2.168 -12.256 1.00 87.31 139 LYS A C 1
ATOM 1114 O O . LYS A 1 139 ? 9.527 0.956 -12.059 1.00 87.31 139 LYS A O 1
ATOM 1119 N N . GLU A 1 140 ? 8.967 3.035 -11.418 1.00 86.69 140 GLU A N 1
ATOM 1120 C CA . GLU A 1 140 ? 8.340 2.681 -10.161 1.00 86.69 140 GLU A CA 1
ATOM 1121 C C . GLU A 1 140 ? 7.031 3.452 -10.064 1.00 86.69 140 GLU A C 1
ATOM 1123 O O . GLU A 1 140 ? 7.050 4.689 -10.029 1.00 86.69 140 GLU A O 1
ATOM 1128 N N . ASP A 1 141 ? 5.922 2.720 -10.019 1.00 88.69 141 ASP A N 1
ATOM 1129 C CA . ASP A 1 141 ? 4.571 3.259 -9.938 1.00 88.69 141 ASP A CA 1
ATOM 1130 C C . ASP A 1 141 ? 3.836 2.684 -8.726 1.00 88.69 141 ASP A C 1
ATOM 1132 O O . ASP A 1 141 ? 3.844 1.480 -8.469 1.00 88.69 141 ASP A O 1
ATOM 1136 N N . LEU A 1 142 ? 3.133 3.555 -8.002 1.00 89.00 142 LEU A N 1
ATOM 1137 C CA . LEU A 1 142 ? 2.233 3.127 -6.938 1.00 89.00 142 LEU A CA 1
ATOM 1138 C C . LEU A 1 142 ? 0.913 2.642 -7.529 1.00 89.00 142 LEU A C 1
ATOM 1140 O O . LEU A 1 142 ? 0.136 3.421 -8.089 1.00 89.00 142 LEU A O 1
ATOM 1144 N N . VAL A 1 143 ? 0.649 1.355 -7.346 1.00 90.69 143 VAL A N 1
ATOM 1145 C CA . VAL A 1 143 ? -0.562 0.680 -7.793 1.00 90.69 143 VAL A CA 1
ATOM 1146 C C . VAL A 1 143 ? -1.504 0.525 -6.608 1.00 90.69 143 VAL A C 1
ATOM 1148 O O . VAL A 1 143 ? -1.158 -0.070 -5.590 1.00 90.69 143 VAL A O 1
ATOM 1151 N N . PHE A 1 144 ? -2.712 1.064 -6.749 1.00 90.19 144 PHE A N 1
ATOM 1152 C CA . PHE A 1 144 ? -3.802 0.798 -5.819 1.00 90.19 144 PHE A CA 1
ATOM 1153 C C . PHE A 1 144 ? -4.609 -0.394 -6.329 1.00 90.19 144 PHE A C 1
ATOM 1155 O O . PHE A 1 144 ? -5.088 -0.380 -7.465 1.00 90.19 144 PHE A O 1
ATOM 1162 N N . ILE A 1 145 ? -4.737 -1.415 -5.493 1.00 89.81 145 ILE A N 1
ATOM 1163 C CA . ILE A 1 145 ? -5.366 -2.692 -5.808 1.00 89.81 145 ILE A CA 1
ATOM 1164 C C . ILE A 1 145 ? -6.665 -2.785 -5.016 1.00 89.81 145 ILE A C 1
ATOM 1166 O O . ILE A 1 145 ? -6.705 -2.501 -3.819 1.00 89.81 145 ILE A O 1
ATOM 1170 N N . PHE A 1 146 ? -7.727 -3.178 -5.708 1.00 88.94 146 PHE A N 1
ATOM 1171 C CA . PHE A 1 146 ? -8.988 -3.567 -5.101 1.00 88.94 146 PHE A CA 1
ATOM 1172 C C . PHE A 1 146 ? -9.176 -5.056 -5.357 1.00 88.94 146 PHE A C 1
ATOM 1174 O O . PHE A 1 146 ? -9.190 -5.467 -6.520 1.00 88.94 146 PHE A O 1
ATOM 1181 N N . TRP A 1 147 ? -9.248 -5.821 -4.276 1.00 85.94 147 TRP A N 1
ATOM 1182 C CA . TRP A 1 147 ? -9.431 -7.263 -4.268 1.00 85.94 147 TRP A CA 1
ATOM 1183 C C . TRP A 1 147 ? -10.817 -7.587 -3.722 1.00 85.94 147 TRP A C 1
ATOM 1185 O O . TRP A 1 147 ? -11.145 -7.043 -2.639 1.00 85.94 147 TRP A O 1
#

InterPro domains:
  IPR002108 Actin-depolymerising factor homology domain [PF00241] (47-147)
  IPR002108 Actin-depolymerising factor homology domain [PS51263] (47-147)
  IPR017904 ADF/Cofilin [PR00006] (60-84)
  IPR017904 ADF/Cofilin [PR00006] (122-142)
  IPR017904 ADF/Cofilin [PR00006] (143-147)
  IPR017904 ADF/Cofilin [PTHR11913] (44-147)
  IPR029006 ADF-H/Gelsolin-like domain superfamily [G3DSA:3.40.20.10] (38-147)

Solvent-accessible surface area (backbone atoms only — not comparable to full-atom values): 9750 Å² total; per-residue (Å²): 134,87,81,86,73,91,67,81,90,82,88,87,84,88,86,88,82,84,86,82,87,80,90,80,88,83,90,88,86,87,87,80,94,72,93,74,84,74,79,83,82,74,89,77,72,71,76,50,45,73,36,67,66,43,54,50,53,52,47,56,65,68,50,80,75,89,80,50,79,67,56,51,32,71,32,65,33,30,40,34,30,33,63,41,96,84,58,37,33,38,38,68,40,84,91,48,61,39,43,44,48,43,51,77,74,83,31,88,50,63,64,64,53,53,58,70,70,54,58,93,89,52,73,37,40,34,44,35,58,46,71,50,77,50,103,87,47,79,45,75,47,83,42,79,44,81,81

Organism: NCBI:txid1090488

Nearest PDB structures (foldseek):
  4bex-assembly1_1-2  TM=9.638E-01  e=1.649E-14  Homo sapiens
  5yu8-assembly1_H  TM=9.530E-01  e=1.649E-14  Gallus gallus
  5hvk-assembly2_D  TM=9.483E-01  e=1.547E-14  Homo sapiens
  5l6w-assembly1_C  TM=9.451E-01  e=4.309E-14  Homo sapiens
  7u8k-assembly1_R  TM=8.469E-01  e=7.684E-13  Homo sapiens

Sequence (147 aa):
MKWIRFSGCWPRPGDTSHPRCFLRAQRPHSPGTEHRQHSLKITRASGVTVNDEVIRVFNDMKVRKSSSTEDVKKRKKAVLFCLSEDKKKIIVEEGKQILVGDIGESVDDPYGCFVKLLPPNDCRYGLYDATYETKESKKEDLVFIFW